Protein AF-A0A804RF65-F1 (afdb_monomer_lite)

Organism: Zea mays (NCBI:txid4577)

InterPro domains:
  IPR010684 RNA polymerase II transcription factor SIII, subunit A [PF06881] (27-131)

Sequence (139 aa):
MEFGRKPLSLVELCVRKAIDNLRYMGSVDGVEMDLLKRILPHCTMEQLTRVENSTEMDLSLVTDPLWRRFYQREFGQEHTSKVIARLKELGQKTPYTWRELFAAKKEKQKEVEDKMLDKFTKKFQAERAGNSNITVELN

pLDDT: mean 87.89, std 13.7, range [38.44, 97.44]

Radius of gyration: 24.65 Å; chains: 1; bounding box: 49×51×73 Å

Foldseek 3Di:
DPPDDDDDDPLRVVLVVLQVPLVVDAEPPPPDLVSCLSRVLSDDPVSNVRHVVRYDDDNLVRCLVSLLVVCCVVPNDVVSVVVVVVQVVVPDPDVDGSNNVSVVVVVVVVVVVVVVVVVVVVVVVVVVVVVVVVVVVPD

Secondary structure (DSSP, 8-state):
----PPPPPHHHHHHHHHHHTGGG----TT--HHHHHHHGGG--HHHHHHHHHT--S--HHHHHHHHHHHHHHHH-HHHHHHHHHHHHHT-S-----HHHHHHHHHHHHHHHHHHHHHHHHHHHHHHHHHHHHHTTTT-

Structure (mmCIF, N/CA/C/O backbone):
data_AF-A0A804RF65-F1
#
_entry.id   AF-A0A804RF65-F1
#
loop_
_atom_site.group_PDB
_atom_site.id
_atom_site.type_symbol
_atom_site.label_atom_id
_atom_site.label_alt_id
_atom_site.label_comp_id
_atom_site.label_asym_id
_atom_site.label_entity_id
_atom_site.label_seq_id
_atom_site.pdbx_PDB_ins_code
_atom_site.Cartn_x
_atom_site.Cartn_y
_atom_site.Cartn_z
_atom_site.occupancy
_atom_site.B_iso_or_equiv
_atom_site.auth_seq_id
_atom_site.auth_comp_id
_atom_site.auth_asym_id
_atom_site.auth_atom_id
_atom_site.pdbx_PDB_model_num
ATOM 1 N N . MET A 1 1 ? 26.328 -35.258 0.090 1.00 38.44 1 MET A N 1
ATOM 2 C CA . MET A 1 1 ? 26.029 -34.918 -1.317 1.00 38.44 1 MET A CA 1
ATOM 3 C C . MET A 1 1 ? 25.380 -33.546 -1.313 1.00 38.44 1 MET A C 1
ATOM 5 O O . MET A 1 1 ? 24.211 -33.432 -0.972 1.00 38.44 1 MET A O 1
ATOM 9 N N . GLU A 1 2 ? 26.164 -32.502 -1.566 1.00 52.25 2 GLU A N 1
ATOM 10 C CA . GLU A 1 2 ? 25.654 -31.137 -1.734 1.00 52.25 2 GLU A CA 1
ATOM 11 C C . GLU A 1 2 ? 24.945 -31.091 -3.094 1.00 52.25 2 GLU A C 1
ATOM 13 O O . GLU A 1 2 ? 25.592 -31.180 -4.137 1.00 52.25 2 GLU A O 1
ATOM 18 N N . PHE A 1 3 ? 23.611 -31.043 -3.108 1.00 52.72 3 PHE A N 1
ATOM 19 C CA . PHE A 1 3 ? 22.861 -30.837 -4.346 1.00 52.72 3 PHE A CA 1
ATOM 20 C C . PHE A 1 3 ? 23.282 -29.491 -4.943 1.00 52.72 3 PHE A C 1
ATOM 22 O O . PHE A 1 3 ? 23.039 -28.441 -4.345 1.00 52.72 3 PHE A O 1
ATOM 29 N N . GLY A 1 4 ? 23.938 -29.534 -6.105 1.00 57.31 4 GLY A N 1
ATOM 30 C CA . GLY A 1 4 ? 24.479 -28.369 -6.796 1.00 57.31 4 GLY A CA 1
ATOM 31 C C . GLY A 1 4 ? 23.413 -27.302 -7.016 1.00 57.31 4 GLY A C 1
ATOM 32 O O . GLY A 1 4 ? 22.582 -27.405 -7.919 1.00 57.31 4 GLY A O 1
ATOM 33 N N . ARG A 1 5 ? 23.432 -26.253 -6.189 1.00 70.12 5 ARG A N 1
ATOM 34 C CA . ARG A 1 5 ? 22.624 -25.059 -6.431 1.00 70.12 5 ARG A CA 1
ATOM 35 C C . ARG A 1 5 ? 23.149 -24.405 -7.701 1.00 70.12 5 ARG A C 1
ATOM 37 O O . ARG A 1 5 ? 24.304 -23.988 -7.752 1.00 70.12 5 ARG A O 1
ATOM 44 N N . LYS A 1 6 ? 22.295 -24.313 -8.724 1.00 81.25 6 LYS A N 1
ATOM 45 C CA . LYS A 1 6 ? 22.591 -23.542 -9.935 1.00 81.25 6 LYS A CA 1
ATOM 46 C C . LYS A 1 6 ? 23.007 -22.121 -9.518 1.00 81.25 6 LYS A C 1
ATOM 48 O O . LYS A 1 6 ? 22.285 -21.517 -8.717 1.00 81.25 6 LYS A O 1
ATOM 53 N N . PRO A 1 7 ? 24.131 -21.587 -10.033 1.00 87.56 7 PRO A N 1
ATOM 54 C CA . PRO A 1 7 ? 24.524 -20.214 -9.760 1.00 87.56 7 PRO A CA 1
ATOM 55 C C . PRO A 1 7 ? 23.386 -19.259 -10.118 1.00 87.56 7 PRO A C 1
ATOM 57 O O . PRO A 1 7 ? 22.741 -19.403 -11.161 1.00 87.56 7 PRO A O 1
ATOM 60 N N . LEU A 1 8 ? 23.113 -18.309 -9.229 1.00 91.50 8 LEU A N 1
ATOM 61 C CA . LEU A 1 8 ? 22.079 -17.306 -9.453 1.00 91.50 8 LEU A CA 1
ATOM 62 C C . LEU A 1 8 ? 22.553 -16.307 -10.505 1.00 91.50 8 LEU A C 1
ATOM 64 O O . LEU A 1 8 ? 23.736 -15.973 -10.566 1.00 91.50 8 LEU A O 1
ATOM 68 N N . SER A 1 9 ? 21.623 -15.802 -11.314 1.00 94.69 9 SER A N 1
ATOM 69 C CA . SER A 1 9 ? 21.922 -14.670 -12.186 1.00 94.69 9 SER A CA 1
ATOM 70 C C . SER A 1 9 ? 22.143 -13.404 -11.358 1.00 94.69 9 SER A C 1
ATOM 72 O O . SER A 1 9 ? 21.645 -13.284 -10.235 1.00 94.69 9 SER A O 1
ATOM 74 N N . LEU A 1 10 ? 22.837 -12.422 -11.938 1.00 95.06 10 LEU A N 1
ATOM 75 C CA . LEU A 1 10 ? 23.015 -11.114 -11.307 1.00 95.06 10 LEU A CA 1
ATOM 76 C C . LEU A 1 10 ? 21.666 -10.473 -10.946 1.00 95.06 10 LEU A C 1
ATOM 78 O O . LEU A 1 10 ? 21.504 -9.975 -9.838 1.00 95.06 10 LEU A O 1
ATOM 82 N N . VAL A 1 11 ? 20.671 -10.569 -11.835 1.00 95.75 11 VAL A N 1
ATOM 83 C CA . VAL A 1 11 ? 19.312 -10.057 -11.586 1.00 95.75 11 VAL A CA 1
ATOM 84 C C . VAL A 1 11 ? 18.698 -10.698 -10.341 1.00 95.75 11 VAL A C 1
ATOM 86 O O . VAL A 1 11 ? 18.129 -10.003 -9.508 1.00 95.75 11 VAL A O 1
ATOM 89 N N . GLU A 1 12 ? 18.820 -12.016 -10.186 1.00 95.56 12 GLU A N 1
ATOM 90 C CA . GLU A 1 12 ? 18.273 -12.731 -9.029 1.00 95.56 12 GLU A CA 1
ATOM 91 C C . GLU A 1 12 ? 18.989 -12.353 -7.724 1.00 95.56 12 GLU A C 1
ATOM 93 O O . GLU A 1 12 ? 18.342 -12.188 -6.690 1.00 95.56 12 GLU A O 1
ATOM 98 N N . LEU A 1 13 ? 20.308 -12.145 -7.771 1.00 95.44 13 LEU A N 1
ATOM 99 C CA . LEU A 1 13 ? 21.068 -11.631 -6.629 1.00 95.44 13 LEU A CA 1
ATOM 100 C C . LEU A 1 13 ? 20.611 -10.219 -6.239 1.00 95.44 13 LEU A C 1
ATOM 102 O O . LEU A 1 13 ? 20.391 -9.958 -5.055 1.00 95.44 13 LEU A O 1
ATOM 106 N N . CYS A 1 14 ? 20.406 -9.335 -7.219 1.00 95.00 14 CYS A N 1
ATOM 107 C CA . CYS A 1 14 ? 19.911 -7.979 -6.988 1.00 95.00 14 CYS A CA 1
ATOM 108 C C . CYS A 1 14 ? 18.493 -7.974 -6.405 1.00 95.00 14 CYS A C 1
ATOM 110 O O . CYS A 1 14 ? 18.244 -7.248 -5.448 1.00 95.00 14 CYS A O 1
ATOM 112 N N . VAL A 1 15 ? 17.584 -8.815 -6.914 1.00 96.81 15 VAL A N 1
ATOM 113 C CA . VAL A 1 15 ? 16.218 -8.943 -6.375 1.00 96.81 15 VAL A CA 1
ATOM 114 C C . VAL A 1 15 ? 16.246 -9.374 -4.914 1.00 96.81 15 VAL A C 1
ATOM 116 O O . VAL A 1 15 ? 15.619 -8.726 -4.080 1.00 96.81 15 VAL A O 1
ATOM 119 N N . ARG A 1 16 ? 17.009 -10.420 -4.576 1.00 96.56 16 ARG A N 1
ATOM 120 C CA . ARG A 1 16 ? 17.130 -10.883 -3.183 1.00 96.56 16 ARG A CA 1
ATOM 121 C C . ARG A 1 16 ? 17.681 -9.794 -2.282 1.00 96.56 16 ARG A C 1
ATOM 123 O O . ARG A 1 16 ? 17.105 -9.508 -1.238 1.00 96.56 16 ARG A O 1
ATOM 130 N N . LYS A 1 17 ? 18.754 -9.136 -2.722 1.00 96.69 17 LYS A N 1
ATOM 131 C CA . LYS A 1 17 ? 19.366 -8.067 -1.941 1.00 96.69 17 LYS A CA 1
ATOM 132 C C . LYS A 1 17 ? 18.418 -6.881 -1.761 1.00 96.69 17 LYS A C 1
ATOM 134 O O . LYS A 1 17 ? 18.397 -6.302 -0.678 1.00 96.69 17 LYS A O 1
ATOM 139 N N . ALA A 1 18 ? 17.623 -6.541 -2.773 1.00 96.88 18 ALA A N 1
ATOM 140 C CA . ALA A 1 18 ? 16.602 -5.504 -2.677 1.00 96.88 18 ALA A CA 1
ATOM 141 C C . ALA A 1 18 ? 15.511 -5.879 -1.662 1.00 96.88 18 ALA A C 1
ATOM 143 O O . ALA A 1 18 ? 15.175 -5.055 -0.813 1.00 96.88 18 ALA A O 1
ATOM 144 N N . ILE A 1 19 ? 15.027 -7.126 -1.690 1.00 97.31 19 ILE A N 1
ATOM 145 C CA . ILE A 1 19 ? 14.041 -7.645 -0.727 1.00 97.31 19 ILE A CA 1
ATOM 146 C C . ILE A 1 19 ? 14.583 -7.574 0.711 1.00 97.31 19 ILE A C 1
ATOM 148 O O . ILE A 1 19 ? 13.906 -7.072 1.607 1.00 97.31 19 ILE A O 1
ATOM 152 N N . ASP A 1 20 ? 15.835 -7.977 0.933 1.00 97.06 20 ASP A N 1
ATOM 153 C CA . ASP A 1 20 ? 16.469 -7.922 2.259 1.00 97.06 20 ASP A CA 1
ATOM 154 C C . ASP A 1 20 ? 16.624 -6.485 2.797 1.00 97.06 20 ASP A C 1
ATOM 156 O O . ASP A 1 20 ? 16.805 -6.273 3.997 1.00 97.06 20 ASP A O 1
ATOM 160 N N . ASN A 1 21 ? 16.573 -5.481 1.915 1.00 96.50 21 ASN A N 1
ATOM 161 C CA . ASN A 1 21 ? 16.831 -4.075 2.231 1.00 96.50 21 ASN A CA 1
ATOM 162 C C . ASN A 1 21 ? 15.616 -3.165 1.991 1.00 96.50 21 ASN A C 1
ATOM 164 O O . ASN A 1 21 ? 15.766 -1.943 1.972 1.00 96.50 21 ASN A O 1
ATOM 168 N N . LEU A 1 22 ? 14.401 -3.726 1.906 1.00 95.56 22 LEU A N 1
ATOM 169 C CA . LEU A 1 22 ? 13.158 -2.969 1.683 1.00 95.56 22 LEU A CA 1
ATOM 170 C C . LEU A 1 22 ? 12.955 -1.818 2.669 1.00 95.56 22 LEU A C 1
ATOM 172 O O . LEU A 1 22 ? 12.386 -0.791 2.315 1.00 95.56 22 LEU A O 1
ATOM 176 N N . ARG A 1 23 ? 13.456 -1.926 3.905 1.00 94.75 23 ARG A N 1
ATOM 177 C CA . ARG A 1 23 ? 13.371 -0.848 4.907 1.00 94.75 23 ARG A CA 1
ATOM 178 C C . ARG A 1 23 ? 14.080 0.449 4.497 1.00 94.75 23 ARG A C 1
ATOM 180 O O . ARG A 1 23 ? 13.695 1.493 5.009 1.00 94.75 23 ARG A O 1
ATOM 187 N N . TYR A 1 24 ? 15.043 0.385 3.579 1.00 94.00 24 TYR A N 1
ATOM 188 C CA . TYR A 1 24 ? 15.789 1.535 3.058 1.00 94.00 24 TYR A CA 1
ATOM 189 C C . TYR A 1 24 ? 15.319 1.977 1.666 1.00 94.00 24 TYR A C 1
ATOM 191 O O . TYR A 1 24 ? 15.862 2.923 1.107 1.00 94.00 24 TYR A O 1
ATOM 199 N N . MET A 1 25 ? 14.324 1.294 1.094 1.00 94.19 25 MET A N 1
ATOM 200 C CA . MET A 1 25 ? 13.815 1.591 -0.242 1.00 94.19 25 MET A CA 1
ATOM 201 C C . MET A 1 25 ? 12.941 2.851 -0.229 1.00 94.19 25 MET A C 1
ATOM 203 O O . MET A 1 25 ? 11.975 2.922 0.543 1.00 94.19 25 MET A O 1
ATOM 207 N N . GLY A 1 26 ? 13.308 3.827 -1.062 1.00 94.25 26 GLY A N 1
ATOM 208 C CA . GLY A 1 26 ? 12.562 5.060 -1.330 1.00 94.25 26 GLY A CA 1
ATOM 209 C C . GLY A 1 26 ? 11.926 5.024 -2.721 1.00 94.25 26 GLY A C 1
ATOM 210 O O . GLY A 1 26 ? 11.221 4.064 -3.031 1.00 94.25 26 GLY A O 1
ATOM 211 N N . SER A 1 27 ? 12.203 6.043 -3.543 1.00 96.06 27 SER A N 1
ATOM 212 C CA . SER A 1 27 ? 11.760 6.105 -4.944 1.00 96.06 27 SER A CA 1
ATOM 213 C C . SER A 1 27 ? 12.221 4.876 -5.734 1.00 96.06 27 SER A C 1
ATOM 215 O O . SER A 1 27 ? 13.347 4.398 -5.556 1.00 96.06 27 SER A O 1
ATOM 217 N N . VAL A 1 28 ? 11.355 4.392 -6.626 1.00 96.62 28 VAL A N 1
ATOM 218 C CA . VAL A 1 28 ? 11.679 3.366 -7.628 1.00 96.62 28 VAL A CA 1
ATOM 219 C C . VAL A 1 28 ? 11.523 3.877 -9.064 1.00 96.62 28 VAL A C 1
ATOM 221 O O . VAL A 1 28 ? 11.331 3.087 -9.990 1.00 96.62 28 VAL A O 1
ATOM 224 N N . ASP A 1 29 ? 11.618 5.193 -9.258 1.00 96.81 29 ASP A N 1
ATOM 225 C CA . ASP A 1 29 ? 11.536 5.809 -10.580 1.00 96.81 29 ASP A CA 1
ATOM 226 C C . ASP A 1 29 ? 12.616 5.256 -11.524 1.00 96.81 29 ASP A C 1
ATOM 228 O O . ASP A 1 29 ? 13.782 5.082 -11.160 1.00 96.81 29 ASP A O 1
ATOM 232 N N . GLY A 1 30 ? 12.212 4.944 -12.758 1.00 94.88 30 GLY A N 1
ATOM 233 C CA . GLY A 1 30 ? 13.091 4.367 -13.780 1.00 94.88 30 GLY A CA 1
ATOM 234 C C . GLY A 1 30 ? 13.366 2.865 -13.632 1.00 94.88 30 GLY A C 1
ATOM 235 O O . GLY A 1 30 ? 14.089 2.304 -14.455 1.00 94.88 30 GLY A O 1
ATOM 236 N N . VAL A 1 31 ? 12.792 2.188 -12.630 1.00 96.06 31 VAL A N 1
ATOM 237 C CA . VAL A 1 31 ? 12.905 0.730 -12.482 1.00 96.06 31 VAL A CA 1
ATOM 238 C C . VAL A 1 31 ? 11.847 0.020 -13.327 1.00 96.06 31 VAL A C 1
ATOM 240 O O . VAL A 1 31 ? 10.668 0.369 -13.314 1.00 96.06 31 VAL A O 1
ATOM 243 N N . GLU A 1 32 ? 12.253 -1.029 -14.046 1.00 94.94 32 GLU A N 1
ATOM 244 C CA . GLU A 1 32 ? 11.335 -1.817 -14.869 1.00 94.94 32 GLU A CA 1
ATOM 245 C C . GLU A 1 32 ? 10.212 -2.467 -14.048 1.00 94.94 32 GLU A C 1
ATOM 247 O O . GLU A 1 32 ? 10.440 -3.107 -13.014 1.00 94.94 32 GLU A O 1
ATOM 252 N N . MET A 1 33 ? 8.986 -2.387 -14.573 1.00 94.94 33 MET A N 1
ATOM 253 C CA . MET A 1 33 ? 7.783 -2.871 -13.891 1.00 94.94 33 MET A CA 1
ATOM 254 C C . MET A 1 33 ? 7.853 -4.365 -13.538 1.00 94.94 33 MET A C 1
ATOM 256 O O . MET A 1 33 ? 7.378 -4.780 -12.482 1.00 94.94 33 MET A O 1
ATOM 260 N N . ASP A 1 34 ? 8.476 -5.190 -14.382 1.00 94.62 34 ASP A N 1
ATOM 261 C CA . ASP A 1 34 ? 8.624 -6.627 -14.121 1.00 94.62 34 ASP A CA 1
ATOM 262 C C . ASP A 1 34 ? 9.611 -6.935 -12.990 1.00 94.62 34 ASP A C 1
ATOM 264 O O . ASP A 1 34 ? 9.446 -7.929 -12.276 1.00 94.62 34 ASP A O 1
ATOM 268 N N . LEU A 1 35 ? 10.593 -6.060 -12.756 1.00 95.94 35 LEU A N 1
ATOM 269 C CA . LEU A 1 35 ? 11.464 -6.158 -11.591 1.00 95.94 35 LEU A CA 1
ATOM 270 C C . LEU A 1 35 ? 10.702 -5.763 -10.319 1.00 95.94 35 LEU A C 1
ATOM 272 O O . LEU A 1 35 ? 10.769 -6.471 -9.312 1.00 95.94 35 LEU A O 1
ATOM 276 N N . LEU A 1 36 ? 9.901 -4.695 -10.385 1.00 96.94 36 LEU A N 1
ATOM 277 C CA . LEU A 1 36 ? 9.056 -4.251 -9.272 1.00 96.94 36 LEU A CA 1
ATOM 278 C C . LEU A 1 36 ? 8.019 -5.305 -8.870 1.00 96.94 36 LEU A C 1
ATOM 280 O O . LEU A 1 36 ? 7.845 -5.558 -7.678 1.00 96.94 36 LEU A O 1
ATOM 284 N N . LYS A 1 37 ? 7.416 -6.011 -9.836 1.00 96.38 37 LYS A N 1
ATOM 285 C CA . LYS A 1 37 ? 6.515 -7.154 -9.578 1.00 96.38 37 LYS A CA 1
ATOM 286 C C . LYS A 1 37 ? 7.165 -8.281 -8.777 1.00 96.38 37 LYS A C 1
ATOM 288 O O . LYS A 1 37 ? 6.445 -9.065 -8.167 1.00 96.38 37 LYS A O 1
ATOM 293 N N . ARG A 1 38 ? 8.496 -8.393 -8.777 1.00 97.12 38 ARG A N 1
ATOM 294 C CA . ARG A 1 38 ? 9.236 -9.408 -8.007 1.00 97.12 38 ARG A CA 1
ATOM 295 C C . ARG A 1 38 ? 9.641 -8.921 -6.620 1.00 97.12 38 ARG A C 1
ATOM 297 O O . ARG A 1 38 ? 9.856 -9.745 -5.743 1.00 97.12 38 ARG A O 1
ATOM 304 N N . ILE A 1 39 ? 9.755 -7.610 -6.427 1.00 97.44 39 ILE A N 1
ATOM 305 C CA . ILE A 1 39 ? 10.288 -7.005 -5.201 1.00 97.44 39 ILE A CA 1
ATOM 306 C C . ILE A 1 39 ? 9.154 -6.496 -4.304 1.00 97.44 39 ILE A C 1
ATOM 308 O O . ILE A 1 39 ? 9.050 -6.906 -3.148 1.00 97.44 39 ILE A O 1
ATOM 312 N N . LEU A 1 40 ? 8.266 -5.652 -4.839 1.00 97.12 40 LEU A N 1
ATOM 313 C CA . LEU A 1 40 ? 7.219 -4.966 -4.072 1.00 97.12 40 LEU A CA 1
ATOM 314 C C . LEU A 1 40 ? 6.225 -5.892 -3.347 1.00 97.12 40 LEU A C 1
ATOM 316 O O . LEU A 1 40 ? 5.759 -5.505 -2.275 1.00 97.12 40 LEU A O 1
ATOM 320 N N . PRO A 1 41 ? 5.917 -7.123 -3.814 1.00 97.00 41 PRO A N 1
ATOM 321 C CA . PRO A 1 41 ? 5.062 -8.035 -3.051 1.00 97.00 41 PRO A CA 1
ATOM 322 C C . PRO A 1 41 ? 5.609 -8.444 -1.679 1.00 97.00 41 PRO A C 1
ATOM 324 O O . 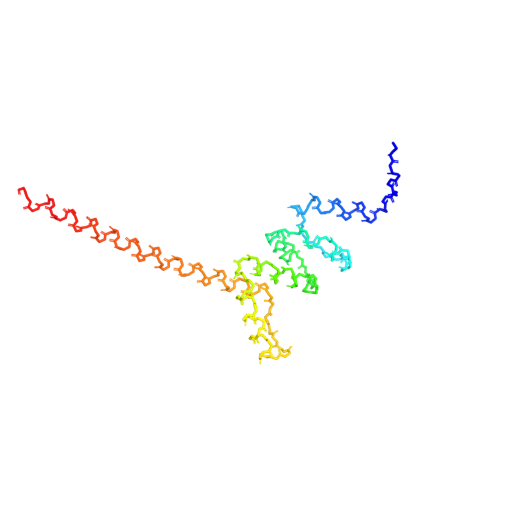PRO A 1 41 ? 4.855 -8.987 -0.872 1.00 97.00 41 PRO A O 1
ATOM 327 N N . HIS A 1 42 ? 6.897 -8.209 -1.420 1.00 96.88 42 HIS A N 1
ATOM 328 C CA . HIS A 1 42 ? 7.544 -8.487 -0.140 1.00 96.88 42 HIS A CA 1
ATOM 329 C C . HIS A 1 42 ? 7.506 -7.294 0.828 1.00 96.88 42 HIS A C 1
ATOM 331 O O . HIS A 1 42 ? 7.904 -7.443 1.984 1.00 96.88 42 HIS A O 1
ATOM 337 N N . CYS A 1 43 ? 7.014 -6.129 0.391 1.00 96.62 43 CYS A N 1
ATOM 338 C CA . CYS A 1 43 ? 6.854 -4.961 1.248 1.00 96.62 43 CYS A CA 1
ATOM 339 C C . CYS A 1 43 ? 5.841 -5.218 2.369 1.00 96.62 43 CYS A C 1
ATOM 341 O O . CYS A 1 43 ? 4.781 -5.817 2.166 1.00 96.62 43 CYS A O 1
ATOM 343 N N . THR A 1 44 ? 6.117 -4.668 3.550 1.00 95.75 44 THR A N 1
ATOM 344 C CA . THR A 1 44 ? 5.054 -4.356 4.510 1.00 95.75 44 THR A CA 1
ATOM 345 C C . THR A 1 44 ? 4.195 -3.210 3.974 1.00 95.75 44 THR A C 1
ATOM 347 O O . THR A 1 44 ? 4.590 -2.483 3.062 1.00 95.75 44 THR A O 1
ATOM 350 N N . MET A 1 45 ? 3.017 -3.011 4.558 1.00 95.19 45 MET A N 1
ATOM 351 C CA . MET A 1 45 ? 2.135 -1.908 4.171 1.00 95.19 45 MET A CA 1
ATOM 352 C C . MET A 1 45 ? 2.810 -0.536 4.328 1.00 95.19 45 MET A C 1
ATOM 354 O O . MET A 1 45 ? 2.693 0.315 3.449 1.00 95.19 45 MET A O 1
ATOM 358 N N . GLU A 1 46 ? 3.561 -0.329 5.410 1.00 94.56 46 GLU A N 1
ATOM 359 C CA . GLU A 1 46 ? 4.308 0.914 5.649 1.00 94.56 46 GLU A CA 1
ATOM 360 C C . GLU A 1 46 ? 5.401 1.134 4.599 1.00 94.56 46 GLU A C 1
ATOM 362 O O . GLU A 1 46 ? 5.547 2.237 4.075 1.00 94.56 46 GLU A O 1
ATOM 367 N N . GLN A 1 47 ? 6.134 0.075 4.243 1.00 96.62 47 GLN A N 1
ATOM 368 C CA . GLN A 1 47 ? 7.157 0.134 3.199 1.00 96.62 47 GLN A CA 1
ATOM 369 C C . GLN A 1 47 ? 6.539 0.459 1.837 1.00 96.62 47 GLN A C 1
ATOM 371 O O . GLN A 1 47 ? 7.059 1.323 1.136 1.00 96.62 47 GLN A O 1
ATOM 376 N N . LEU A 1 48 ? 5.415 -0.178 1.486 1.00 96.69 48 LEU A N 1
ATOM 377 C CA . LEU A 1 48 ? 4.725 0.079 0.221 1.00 96.69 48 LEU A CA 1
ATOM 378 C C . LEU A 1 48 ? 4.207 1.521 0.148 1.00 96.69 48 LEU A C 1
ATOM 380 O O . LEU A 1 48 ? 4.410 2.193 -0.858 1.00 96.69 48 LEU A O 1
ATOM 384 N N . THR A 1 49 ? 3.619 2.017 1.241 1.00 95.38 49 THR A N 1
ATOM 385 C CA . THR A 1 49 ? 3.145 3.407 1.348 1.00 95.38 49 THR A CA 1
ATOM 386 C C . THR A 1 49 ? 4.286 4.395 1.144 1.00 95.38 49 THR A C 1
ATOM 388 O O . THR A 1 49 ? 4.134 5.382 0.429 1.00 95.38 49 THR A O 1
ATOM 391 N N . ARG A 1 50 ? 5.444 4.136 1.764 1.00 96.62 50 ARG A N 1
ATOM 392 C CA . ARG A 1 50 ? 6.622 4.992 1.619 1.00 96.62 50 ARG A CA 1
ATOM 393 C C . ARG A 1 50 ? 7.114 5.019 0.175 1.00 96.62 50 ARG A C 1
ATOM 395 O O . ARG A 1 50 ? 7.323 6.110 -0.338 1.00 96.62 50 ARG A O 1
ATOM 402 N N . VAL A 1 51 ? 7.260 3.853 -0.460 1.00 97.00 51 VAL A N 1
ATOM 403 C CA . VAL A 1 51 ? 7.698 3.748 -1.862 1.00 97.00 51 VAL A CA 1
ATOM 404 C C . VAL A 1 51 ? 6.764 4.540 -2.771 1.00 97.00 51 VAL A C 1
ATOM 406 O O . VAL A 1 51 ? 7.242 5.406 -3.498 1.00 97.00 51 VAL A O 1
ATOM 409 N N . GLU A 1 52 ? 5.449 4.322 -2.677 1.00 95.75 52 GLU A N 1
ATOM 410 C CA . GLU A 1 52 ? 4.467 5.045 -3.497 1.00 95.75 52 GLU A CA 1
ATOM 411 C C . GLU A 1 52 ? 4.452 6.554 -3.234 1.00 95.75 52 GLU A C 1
ATOM 413 O O . GLU A 1 52 ? 4.246 7.324 -4.159 1.00 95.75 52 GLU A O 1
ATOM 418 N N . ASN A 1 53 ? 4.675 7.003 -1.995 1.00 95.94 53 ASN A N 1
ATOM 419 C CA . ASN A 1 53 ? 4.736 8.438 -1.687 1.00 95.94 53 ASN A CA 1
ATOM 420 C C . ASN A 1 53 ? 5.998 9.120 -2.221 1.00 95.94 53 ASN A C 1
ATOM 422 O O . ASN A 1 53 ? 6.014 10.338 -2.365 1.00 95.94 53 ASN A O 1
ATOM 426 N N . SER A 1 54 ? 7.067 8.354 -2.433 1.00 96.50 54 SER A N 1
ATOM 427 C CA . SER A 1 54 ? 8.355 8.865 -2.903 1.00 96.50 54 SER A CA 1
ATOM 428 C C . SER A 1 54 ? 8.619 8.615 -4.387 1.00 96.50 54 SER A C 1
ATOM 430 O O . SER A 1 54 ? 9.705 8.944 -4.841 1.00 96.50 54 SER A O 1
ATOM 432 N N . THR A 1 55 ? 7.683 8.001 -5.114 1.00 96.75 55 THR A N 1
ATOM 433 C CA . THR A 1 55 ? 7.843 7.615 -6.525 1.00 96.75 55 THR A CA 1
ATOM 434 C C . THR A 1 55 ? 6.852 8.396 -7.381 1.00 96.75 55 THR A C 1
ATOM 436 O O . THR A 1 55 ? 5.675 8.460 -7.032 1.00 96.75 55 THR A O 1
ATOM 439 N N . GLU A 1 56 ? 7.307 8.972 -8.492 1.00 96.31 56 GLU A N 1
ATOM 440 C CA . GLU A 1 56 ? 6.447 9.745 -9.399 1.00 96.31 56 GLU A CA 1
ATOM 441 C C . GLU A 1 56 ? 5.753 8.865 -10.448 1.00 96.31 56 GLU A C 1
ATOM 443 O O . GLU A 1 56 ? 4.625 9.153 -10.854 1.00 96.31 56 GLU A O 1
ATOM 448 N N . MET A 1 57 ? 6.402 7.782 -10.891 1.00 95.00 57 MET A N 1
ATOM 449 C CA . MET A 1 57 ? 5.818 6.860 -11.867 1.00 95.00 57 MET A CA 1
ATOM 450 C C . MET A 1 57 ? 4.571 6.133 -11.335 1.00 95.00 57 MET A C 1
ATOM 452 O O . MET A 1 57 ? 4.487 5.769 -10.162 1.00 95.00 57 MET A O 1
ATOM 456 N N . ASP A 1 58 ? 3.613 5.851 -12.226 1.00 93.62 58 ASP A N 1
ATOM 457 C CA . ASP A 1 58 ? 2.404 5.104 -11.866 1.00 93.62 58 ASP A CA 1
ATOM 458 C C . ASP A 1 58 ? 2.729 3.637 -11.540 1.00 93.62 58 ASP A C 1
ATOM 460 O O . ASP A 1 58 ? 3.105 2.845 -12.410 1.00 93.62 58 ASP A O 1
ATOM 464 N N . LEU A 1 59 ? 2.553 3.272 -10.269 1.00 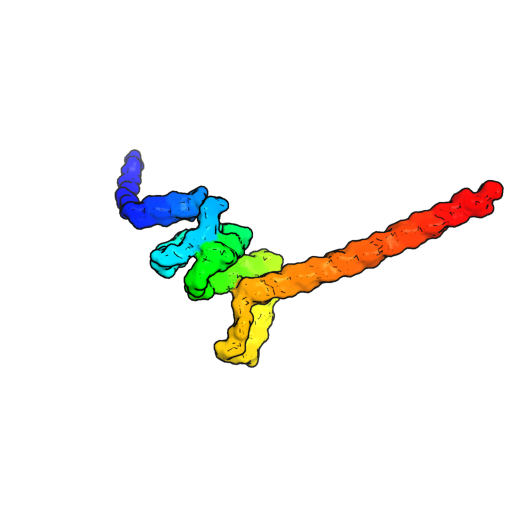95.25 59 LEU A N 1
ATOM 465 C CA . LEU A 1 59 ? 2.780 1.922 -9.755 1.00 95.25 59 LEU A CA 1
ATOM 466 C C . LEU A 1 59 ? 1.497 1.090 -9.634 1.00 95.25 59 LEU A C 1
ATOM 468 O O . LEU A 1 59 ? 1.575 -0.081 -9.248 1.00 95.25 59 LEU A O 1
ATOM 472 N N . SER A 1 60 ? 0.331 1.642 -9.990 1.00 91.44 60 SER A N 1
ATOM 473 C CA . SER A 1 60 ? -0.985 1.042 -9.720 1.00 91.44 60 SER A CA 1
ATOM 474 C C . SER A 1 60 ? -1.107 -0.389 -10.249 1.00 91.44 60 SER A C 1
ATOM 476 O O . SER A 1 60 ? -1.665 -1.257 -9.581 1.00 91.44 60 SER A O 1
ATOM 478 N N . LEU A 1 61 ? -0.505 -0.683 -11.409 1.00 91.06 61 LEU A N 1
ATOM 479 C CA . LEU A 1 61 ? -0.494 -2.029 -12.001 1.00 91.06 61 LEU A CA 1
ATOM 480 C C . LEU A 1 61 ? 0.147 -3.096 -11.101 1.00 91.06 61 LEU A C 1
ATOM 482 O O . LEU A 1 61 ? -0.171 -4.281 -11.224 1.00 91.06 61 LEU A O 1
ATOM 486 N N . VAL A 1 62 ? 1.062 -2.698 -10.218 1.00 94.44 62 VAL A N 1
ATOM 487 C CA . VAL A 1 62 ? 1.780 -3.596 -9.308 1.00 94.44 62 VAL A CA 1
ATOM 488 C C . VAL A 1 62 ? 1.258 -3.475 -7.888 1.00 94.44 62 VAL A C 1
ATOM 490 O O . VAL A 1 62 ? 1.146 -4.491 -7.204 1.00 94.44 62 VAL A O 1
ATOM 493 N N . THR A 1 63 ? 0.927 -2.269 -7.435 1.00 95.06 63 THR A N 1
ATOM 494 C CA . THR A 1 63 ? 0.655 -2.001 -6.022 1.00 95.06 63 THR A CA 1
ATOM 495 C C . THR A 1 63 ? -0.814 -2.109 -5.647 1.00 95.06 63 THR A C 1
ATOM 497 O O . THR A 1 63 ? -1.113 -2.557 -4.540 1.00 95.06 63 THR A O 1
ATOM 500 N N . ASP A 1 64 ? -1.747 -1.811 -6.552 1.00 94.12 64 ASP A N 1
ATOM 501 C CA . ASP A 1 64 ? -3.185 -1.905 -6.276 1.00 94.12 64 ASP A CA 1
ATOM 502 C C . ASP A 1 64 ? -3.617 -3.335 -5.855 1.00 94.12 64 ASP A C 1
ATOM 504 O O . ASP A 1 64 ? -4.282 -3.496 -4.821 1.00 94.12 64 ASP A O 1
ATOM 508 N N . PRO A 1 65 ? -3.133 -4.423 -6.501 1.00 94.25 65 PRO A N 1
ATOM 509 C CA . PRO A 1 65 ? -3.365 -5.784 -6.01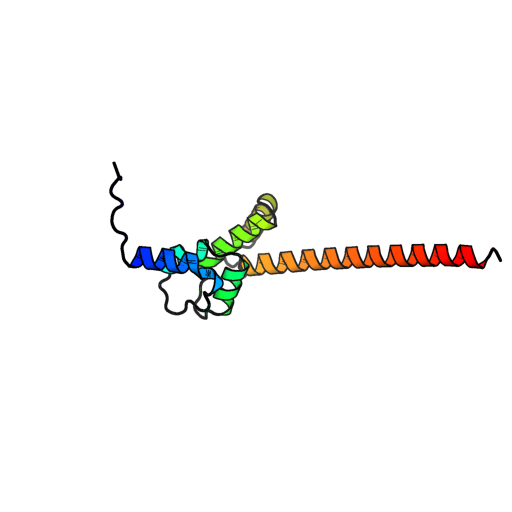5 1.00 94.25 65 PRO A CA 1
ATOM 510 C C . PRO A 1 65 ? -2.765 -6.067 -4.628 1.00 94.25 65 PRO A C 1
ATOM 512 O O . PRO A 1 65 ? -3.283 -6.919 -3.899 1.00 94.25 65 PRO A O 1
ATOM 515 N N . LEU A 1 66 ? -1.672 -5.393 -4.250 1.00 96.75 66 LEU A N 1
ATOM 516 C CA . LEU A 1 66 ? -1.045 -5.535 -2.930 1.00 96.75 66 LEU A CA 1
ATOM 517 C C . LEU A 1 66 ? -1.876 -4.828 -1.858 1.00 96.75 66 LEU A C 1
ATOM 519 O O . LEU A 1 66 ? -2.139 -5.414 -0.806 1.00 96.75 66 LEU A O 1
ATOM 523 N N . TRP A 1 67 ? -2.387 -3.634 -2.155 1.00 96.88 67 TRP A N 1
ATOM 524 C CA . TRP A 1 67 ? -3.324 -2.918 -1.293 1.00 96.88 67 TRP A CA 1
ATOM 525 C C . TRP A 1 67 ? -4.595 -3.716 -1.029 1.00 96.88 67 TRP A C 1
ATOM 527 O O . TRP A 1 67 ? -5.026 -3.817 0.121 1.00 96.88 67 TRP A O 1
ATOM 537 N N . ARG A 1 68 ? -5.140 -4.395 -2.044 1.00 95.00 68 ARG A N 1
ATOM 538 C CA . ARG A 1 68 ? -6.252 -5.337 -1.852 1.00 95.00 68 ARG A CA 1
ATOM 539 C C . ARG A 1 68 ? -5.909 -6.452 -0.859 1.00 95.00 68 ARG A C 1
ATOM 541 O O . ARG A 1 68 ? -6.749 -6.825 -0.040 1.00 95.00 68 ARG A O 1
ATOM 548 N N . ARG A 1 69 ? -4.689 -7.001 -0.912 1.00 95.50 69 ARG A N 1
ATOM 549 C CA . ARG A 1 69 ? -4.240 -8.044 0.030 1.00 95.50 69 ARG A CA 1
ATOM 550 C C . ARG A 1 69 ? -4.115 -7.502 1.451 1.00 95.50 69 ARG A C 1
ATOM 552 O O . ARG A 1 69 ? -4.522 -8.196 2.380 1.00 95.50 69 ARG A O 1
ATOM 559 N N . PHE A 1 70 ? -3.601 -6.283 1.629 1.00 95.88 70 PHE A N 1
ATOM 560 C CA . PHE A 1 70 ? -3.569 -5.631 2.942 1.00 95.88 70 PHE A CA 1
ATOM 561 C C . PHE A 1 70 ? -4.975 -5.377 3.475 1.00 95.88 70 PHE A C 1
ATOM 563 O O . PHE A 1 70 ? -5.259 -5.723 4.616 1.00 95.88 70 PHE A O 1
ATOM 570 N N . TYR A 1 71 ? -5.878 -4.885 2.628 1.00 95.19 71 TYR A N 1
ATOM 571 C CA . TYR A 1 71 ? -7.285 -4.697 2.969 1.00 95.19 71 TYR A CA 1
ATOM 572 C C . TYR A 1 71 ? -7.931 -5.993 3.461 1.00 95.19 71 TYR A C 1
ATOM 574 O O . TYR A 1 71 ? -8.555 -6.025 4.519 1.00 95.19 71 TYR A O 1
ATOM 582 N N . GLN A 1 72 ? -7.742 -7.086 2.719 1.00 95.62 72 GLN A N 1
ATOM 583 C CA . GLN A 1 72 ? -8.275 -8.389 3.098 1.00 95.62 72 GLN A CA 1
ATOM 584 C C . GLN A 1 72 ? -7.675 -8.920 4.397 1.00 95.62 72 GLN A C 1
ATOM 586 O O . GLN A 1 72 ? -8.394 -9.533 5.185 1.00 95.62 72 GLN A O 1
ATOM 591 N N . ARG A 1 73 ? -6.377 -8.704 4.620 1.00 95.00 73 ARG A N 1
ATOM 592 C CA . ARG A 1 73 ? -5.700 -9.126 5.848 1.00 95.00 73 ARG A CA 1
ATOM 593 C C . ARG A 1 73 ? -6.213 -8.361 7.069 1.00 95.00 73 ARG A C 1
ATOM 595 O O . ARG A 1 73 ? -6.438 -8.985 8.095 1.00 95.00 73 ARG A O 1
ATOM 602 N N . GLU A 1 74 ? -6.412 -7.052 6.939 1.00 94.19 74 GLU A N 1
ATOM 603 C CA . GLU A 1 74 ? -6.819 -6.179 8.047 1.00 94.19 74 GLU A CA 1
ATOM 604 C C . GLU A 1 74 ? -8.319 -6.297 8.364 1.00 94.19 74 GLU A C 1
ATOM 606 O O . GLU A 1 74 ? -8.719 -6.332 9.523 1.00 94.19 74 GLU A O 1
ATOM 611 N N . PHE A 1 75 ? -9.169 -6.363 7.332 1.00 94.06 75 PHE A N 1
ATOM 612 C CA . PHE A 1 75 ? -10.629 -6.258 7.479 1.00 94.06 75 PHE A CA 1
ATOM 613 C C . PHE A 1 75 ? -11.386 -7.555 7.173 1.00 94.06 75 PHE A C 1
ATOM 615 O O . PHE A 1 75 ? -12.612 -7.604 7.293 1.00 94.06 75 PHE A O 1
ATOM 622 N N . GLY A 1 76 ? -10.678 -8.603 6.756 1.00 95.00 76 GLY A N 1
ATOM 623 C CA . GLY A 1 76 ? -11.245 -9.912 6.461 1.00 95.00 76 GLY A CA 1
ATOM 624 C C . GLY A 1 76 ? -11.800 -10.073 5.041 1.00 95.00 76 GLY A C 1
ATOM 625 O O . GLY A 1 76 ? -12.115 -9.124 4.309 1.00 95.00 76 GLY A O 1
ATOM 626 N N . GLN A 1 77 ? -11.941 -11.336 4.637 1.00 94.00 77 GLN A N 1
ATOM 627 C CA . GLN A 1 77 ? -12.380 -11.723 3.294 1.00 94.00 77 GLN A CA 1
ATOM 628 C C . GLN A 1 77 ? -13.845 -11.375 3.013 1.00 94.00 77 GLN A C 1
ATOM 630 O O . GLN A 1 77 ? -14.165 -10.950 1.901 1.00 94.00 77 GLN A O 1
ATOM 635 N N . GLU A 1 78 ? -14.735 -11.519 3.996 1.00 93.44 78 GLU A N 1
ATOM 636 C CA . GLU A 1 78 ? -16.158 -11.212 3.825 1.00 93.44 78 GLU A CA 1
ATOM 637 C C . GLU A 1 78 ? -16.361 -9.725 3.498 1.00 93.44 78 GLU A C 1
ATOM 639 O O . GLU A 1 78 ? -17.024 -9.377 2.519 1.00 93.44 78 GLU A O 1
ATOM 644 N N . HIS A 1 79 ? -15.715 -8.837 4.263 1.00 91.44 79 HIS A N 1
ATOM 645 C CA . HIS A 1 79 ? -15.784 -7.398 4.027 1.00 91.44 79 HIS A CA 1
ATOM 646 C C . HIS A 1 79 ? -15.189 -7.028 2.664 1.00 91.44 79 HIS A C 1
ATOM 648 O O . HIS A 1 79 ? -15.784 -6.263 1.906 1.00 91.44 79 HIS A O 1
ATOM 654 N N . THR A 1 80 ? -14.043 -7.617 2.318 1.00 92.56 80 THR A N 1
ATOM 655 C CA . THR A 1 80 ? -13.399 -7.417 1.010 1.00 92.56 80 THR A CA 1
ATOM 656 C C . THR A 1 80 ? -14.319 -7.829 -0.139 1.00 92.56 80 THR A C 1
ATOM 658 O O . THR A 1 80 ? -14.435 -7.111 -1.129 1.00 92.56 80 THR A O 1
ATOM 661 N N . SER A 1 81 ? -15.024 -8.952 0.000 1.00 92.38 81 SER A N 1
ATOM 662 C CA . SER A 1 81 ? -15.952 -9.455 -1.019 1.00 92.38 81 SER A CA 1
ATOM 663 C C . SER A 1 81 ? -17.141 -8.514 -1.224 1.00 92.38 81 SER A C 1
ATOM 665 O O . SER A 1 81 ? -17.520 -8.258 -2.364 1.00 92.38 81 SER A O 1
ATOM 667 N N . LYS A 1 82 ? -17.674 -7.924 -0.143 1.00 93.81 82 LYS A N 1
ATOM 668 C CA . LYS A 1 82 ? -18.726 -6.894 -0.220 1.00 93.81 82 LYS A CA 1
ATOM 669 C C . LYS A 1 82 ? -18.246 -5.642 -0.955 1.00 93.81 82 LYS A C 1
ATOM 671 O O . LYS A 1 82 ? -18.984 -5.096 -1.770 1.00 93.81 82 LYS A O 1
ATOM 676 N N . VAL A 1 83 ? -17.014 -5.198 -0.696 1.00 91.44 83 VAL A N 1
ATOM 677 C CA . VAL A 1 83 ? -16.413 -4.064 -1.416 1.00 91.44 83 VAL A CA 1
ATOM 678 C C . VAL A 1 83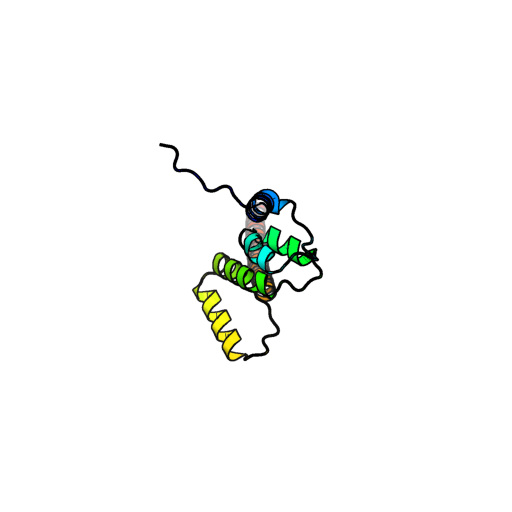 ? -16.265 -4.391 -2.902 1.00 91.44 83 VAL A C 1
ATOM 680 O O . VAL A 1 83 ? -16.697 -3.600 -3.730 1.00 91.44 83 VAL A O 1
ATOM 683 N N . ILE A 1 84 ? -15.755 -5.577 -3.254 1.00 90.38 84 ILE A N 1
ATOM 684 C CA . ILE A 1 84 ? -15.641 -6.017 -4.657 1.00 90.38 84 ILE A CA 1
ATOM 685 C C . ILE A 1 84 ? -17.008 -6.057 -5.346 1.00 90.38 84 ILE A C 1
ATOM 687 O O . ILE A 1 84 ? -17.116 -5.615 -6.486 1.00 90.38 84 ILE A O 1
ATOM 691 N N . ALA A 1 85 ? -18.040 -6.589 -4.686 1.00 90.94 85 ALA A N 1
ATOM 692 C CA . ALA A 1 85 ? -19.392 -6.634 -5.240 1.00 90.94 85 ALA A CA 1
ATOM 693 C C . ALA A 1 85 ? -19.914 -5.222 -5.550 1.00 90.94 85 ALA A C 1
ATOM 695 O O . ALA A 1 85 ? -20.329 -4.963 -6.675 1.00 90.94 85 ALA A O 1
ATOM 696 N N . ARG A 1 86 ? -19.761 -4.283 -4.609 1.00 89.12 86 ARG A N 1
ATOM 697 C CA . ARG A 1 86 ? -20.135 -2.873 -4.811 1.00 89.12 86 ARG A CA 1
ATOM 698 C C . ARG A 1 86 ? -19.334 -2.198 -5.921 1.00 89.12 86 ARG A C 1
ATOM 700 O O . ARG A 1 86 ? -19.899 -1.461 -6.717 1.00 89.12 86 ARG A O 1
ATOM 707 N N . LEU A 1 87 ? -18.027 -2.452 -6.007 1.00 86.69 87 LEU A N 1
ATOM 708 C CA . LEU A 1 87 ? -17.197 -1.911 -7.089 1.00 86.69 87 LEU A CA 1
ATOM 709 C C . LEU A 1 87 ? -17.661 -2.424 -8.459 1.00 86.69 87 LEU A C 1
ATOM 711 O O . LEU A 1 87 ? -17.689 -1.659 -9.414 1.00 86.69 87 LEU A O 1
ATOM 715 N N . LYS A 1 88 ? -18.079 -3.693 -8.551 1.00 85.94 88 LYS A N 1
ATOM 716 C CA . LYS A 1 88 ? -18.650 -4.256 -9.784 1.00 85.94 88 LYS A CA 1
ATOM 717 C C . LYS A 1 88 ? -19.989 -3.615 -10.152 1.00 85.94 88 LYS A C 1
ATOM 719 O O . LYS A 1 88 ? -20.212 -3.354 -11.329 1.00 85.94 88 LYS A O 1
ATOM 724 N N . GLU A 1 89 ? -20.849 -3.349 -9.170 1.00 86.94 89 GLU A N 1
ATOM 725 C CA . GLU A 1 89 ? -22.124 -2.642 -9.373 1.00 86.94 89 GLU A CA 1
ATOM 726 C C . GLU A 1 89 ? -21.916 -1.211 -9.896 1.00 86.94 89 GLU A C 1
ATOM 728 O O . GLU A 1 89 ? -22.702 -0.734 -10.709 1.00 86.94 89 GLU A O 1
ATOM 733 N N . LEU A 1 90 ? -20.832 -0.545 -9.484 1.00 81.06 90 LEU A N 1
ATOM 734 C CA . LEU A 1 90 ? -20.474 0.810 -9.923 1.00 81.06 90 LEU A CA 1
ATOM 735 C C . LEU A 1 90 ? -19.879 0.876 -11.350 1.00 81.06 90 LEU A C 1
ATOM 737 O O . LEU A 1 90 ? -19.701 1.969 -11.887 1.00 81.06 90 LEU A O 1
ATOM 741 N N . GLY A 1 91 ? -19.613 -0.265 -11.997 1.00 74.12 91 GLY A N 1
ATOM 742 C CA . GLY A 1 91 ? -19.156 -0.338 -13.390 1.00 74.12 91 GLY A CA 1
ATOM 743 C C . GLY A 1 91 ? -17.664 -0.031 -13.616 1.00 74.12 91 GLY A C 1
ATOM 744 O O . GLY A 1 91 ? -16.870 0.064 -12.690 1.00 74.12 91 GLY A O 1
ATOM 745 N N . GLN A 1 92 ? -17.260 0.093 -14.889 1.00 57.53 92 GLN A N 1
ATOM 746 C CA . GLN A 1 92 ? -15.850 0.139 -15.336 1.00 57.53 92 GLN A CA 1
ATOM 747 C C . GLN A 1 92 ? -15.068 1.410 -14.953 1.00 57.53 92 GLN A C 1
ATOM 749 O O . GLN A 1 92 ? -13.846 1.431 -15.073 1.00 57.53 92 GLN A O 1
ATOM 754 N N . LYS A 1 93 ? -15.747 2.468 -14.504 1.00 57.72 93 LYS A N 1
ATOM 755 C CA . LYS A 1 93 ? -15.132 3.727 -14.059 1.00 57.72 93 LYS A CA 1
ATOM 756 C C . LYS A 1 93 ? -15.206 3.842 -12.540 1.00 57.72 93 LYS A C 1
ATOM 758 O O . LYS A 1 93 ? -15.804 4.777 -12.018 1.00 57.72 93 LYS A O 1
ATOM 763 N N . THR A 1 94 ? -14.625 2.896 -11.812 1.00 60.22 94 THR A N 1
ATOM 764 C CA . THR A 1 94 ? -14.403 3.118 -10.380 1.00 60.22 94 THR A CA 1
ATOM 765 C C . THR A 1 94 ? -13.231 4.087 -10.229 1.00 60.22 94 THR A C 1
ATOM 767 O O . THR A 1 94 ? -12.121 3.719 -10.608 1.00 60.22 94 THR A O 1
ATOM 770 N N . PRO A 1 95 ? -13.427 5.301 -9.682 1.00 68.19 95 PRO A N 1
ATOM 771 C CA . PRO A 1 95 ? -12.338 6.257 -9.483 1.00 68.19 95 PRO A CA 1
ATOM 772 C C . PRO A 1 95 ? -11.455 5.898 -8.278 1.00 68.19 95 PRO A C 1
ATOM 774 O O . PRO A 1 95 ? -10.600 6.690 -7.913 1.00 68.19 95 PRO A O 1
ATOM 777 N N . TYR A 1 96 ? -11.700 4.753 -7.630 1.00 79.06 96 TYR A N 1
ATOM 778 C CA . TYR A 1 96 ? -11.123 4.412 -6.337 1.00 79.06 96 TYR A CA 1
ATOM 779 C C . TYR A 1 96 ? -10.114 3.272 -6.450 1.00 79.06 96 TYR A C 1
ATOM 781 O O . TYR A 1 9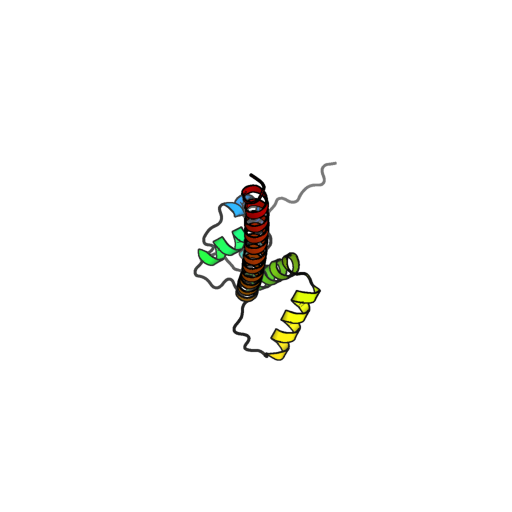6 ? -10.448 2.178 -6.909 1.00 79.06 96 TYR A O 1
ATOM 789 N N . THR A 1 97 ? -8.913 3.520 -5.946 1.00 88.50 97 THR A N 1
ATOM 790 C CA . THR A 1 97 ? -7.858 2.529 -5.715 1.00 88.50 97 THR A CA 1
ATOM 791 C C . THR A 1 97 ? -8.103 1.763 -4.413 1.00 88.50 97 THR A C 1
ATOM 793 O O . THR A 1 97 ? -8.745 2.252 -3.474 1.00 88.50 97 THR A O 1
ATOM 796 N N . TRP A 1 98 ? -7.543 0.556 -4.289 1.00 93.19 98 TRP A N 1
ATOM 797 C CA . TRP A 1 98 ? -7.591 -0.186 -3.023 1.00 93.19 98 TRP A CA 1
ATOM 798 C C . TRP A 1 98 ? -6.901 0.552 -1.880 1.00 93.19 98 TRP A C 1
ATOM 800 O O . TRP A 1 98 ? -7.298 0.387 -0.725 1.00 93.19 98 TRP A O 1
ATOM 810 N N . ARG A 1 99 ? -5.909 1.388 -2.194 1.00 92.25 99 ARG A N 1
ATOM 811 C CA . ARG A 1 99 ? -5.239 2.254 -1.227 1.00 92.25 99 ARG A CA 1
ATOM 812 C C . ARG A 1 99 ? -6.193 3.281 -0.620 1.00 92.25 99 ARG A C 1
ATOM 814 O O . ARG A 1 99 ? -6.244 3.411 0.602 1.00 92.25 99 ARG A O 1
ATOM 821 N N . GLU A 1 100 ? -6.976 3.973 -1.441 1.00 91.81 100 GLU A N 1
ATOM 822 C CA . GLU A 1 100 ? -7.967 4.950 -0.966 1.00 91.81 100 GLU A CA 1
ATOM 823 C C . GLU A 1 100 ? -9.064 4.275 -0.141 1.00 91.81 100 GLU A C 1
ATOM 825 O O . GLU A 1 100 ? -9.420 4.749 0.939 1.00 91.81 100 GLU A O 1
ATOM 830 N N . LEU A 1 101 ? -9.553 3.116 -0.597 1.00 93.31 101 LEU A N 1
ATOM 831 C CA . LEU A 1 101 ? -10.534 2.320 0.147 1.00 93.31 101 LEU A CA 1
ATOM 832 C C . LEU A 1 101 ? -9.992 1.877 1.510 1.00 93.31 101 LEU A C 1
ATOM 834 O O . LEU A 1 101 ? -10.733 1.855 2.498 1.00 93.31 101 LEU A O 1
ATOM 838 N N . PHE A 1 102 ? -8.707 1.527 1.570 1.00 92.94 102 PHE A N 1
ATOM 839 C CA . PHE A 1 102 ? -8.026 1.171 2.807 1.00 92.94 102 PHE A CA 1
ATOM 840 C C . PHE A 1 102 ? -7.934 2.364 3.764 1.00 92.94 102 PHE A C 1
ATOM 842 O O . PHE A 1 102 ? -8.340 2.246 4.923 1.00 92.94 102 PHE A O 1
ATOM 849 N N . ALA A 1 103 ? -7.467 3.518 3.278 1.00 92.06 103 ALA A N 1
ATOM 850 C CA . ALA A 1 103 ? -7.353 4.745 4.065 1.00 92.06 103 ALA A CA 1
ATOM 851 C C . ALA A 1 103 ? -8.711 5.184 4.638 1.00 92.06 103 ALA A C 1
ATOM 853 O O . ALA A 1 103 ? -8.847 5.335 5.853 1.00 92.06 103 ALA A O 1
ATOM 854 N N . ALA A 1 104 ? -9.743 5.257 3.793 1.00 92.50 104 ALA A N 1
ATOM 855 C CA . ALA A 1 104 ? -11.092 5.641 4.205 1.00 92.50 104 ALA A CA 1
ATOM 856 C C . ALA A 1 104 ? -11.694 4.678 5.245 1.00 92.50 104 ALA A C 1
ATOM 858 O O . ALA A 1 104 ? -12.474 5.080 6.113 1.00 92.50 104 ALA A O 1
ATOM 859 N N . LYS A 1 105 ? -11.358 3.382 5.180 1.00 91.88 105 LYS A N 1
ATOM 860 C CA . LYS A 1 105 ? -11.819 2.403 6.172 1.00 91.88 105 LYS A CA 1
ATOM 861 C C . LYS A 1 105 ? -11.124 2.592 7.522 1.00 91.88 105 LYS A C 1
ATOM 863 O O . LYS A 1 105 ? -11.815 2.533 8.541 1.00 91.88 105 LYS A O 1
ATOM 868 N N . LYS A 1 106 ? -9.806 2.831 7.531 1.00 90.94 106 LYS A N 1
ATOM 869 C CA . LYS A 1 106 ? -9.051 3.107 8.764 1.00 90.94 106 LYS A CA 1
ATOM 870 C C . LYS A 1 106 ? -9.519 4.382 9.450 1.00 90.94 106 LYS A C 1
ATOM 872 O O . LYS A 1 106 ? -9.722 4.372 10.658 1.00 90.94 106 LYS A O 1
ATOM 877 N N . GLU A 1 107 ? -9.753 5.442 8.685 1.00 92.94 107 GLU A N 1
ATOM 878 C CA . GLU A 1 107 ? -10.275 6.704 9.215 1.00 92.94 107 GLU A CA 1
ATOM 879 C C . GLU A 1 107 ? -11.629 6.502 9.909 1.00 92.94 107 GLU A C 1
ATOM 881 O O . GLU A 1 107 ? -11.792 6.868 11.070 1.00 92.94 107 GLU A O 1
ATOM 886 N N . LYS A 1 108 ? -12.560 5.779 9.271 1.00 91.50 108 LYS A N 1
ATOM 887 C CA . LYS A 1 108 ? -13.857 5.443 9.883 1.00 91.50 108 LYS A CA 1
ATOM 888 C C . LYS A 1 108 ? -13.744 4.602 11.155 1.00 91.50 108 LYS A C 1
ATOM 890 O O . LYS A 1 108 ? -14.560 4.773 12.055 1.00 91.50 108 LYS A O 1
ATOM 895 N N . GLN A 1 109 ? -12.795 3.666 11.231 1.00 89.75 109 GLN A N 1
ATOM 896 C CA . GLN A 1 109 ? -12.569 2.897 12.462 1.00 89.75 109 GLN A CA 1
ATOM 897 C C . GLN A 1 109 ? -12.058 3.795 13.583 1.00 89.75 109 GLN A C 1
ATOM 899 O O . GLN A 1 109 ? -12.628 3.772 14.671 1.00 89.75 109 GLN A O 1
ATOM 904 N N . LYS A 1 110 ? -11.070 4.642 13.282 1.00 91.44 110 LYS A N 1
ATOM 905 C CA . LYS A 1 110 ? -10.515 5.600 14.236 1.00 91.44 110 LYS A CA 1
ATOM 906 C C . LYS A 1 110 ? -11.584 6.555 14.771 1.00 91.44 110 LYS A C 1
ATOM 908 O O . LYS A 1 110 ? -11.700 6.723 15.976 1.00 91.44 110 LYS A O 1
ATOM 913 N N . GLU A 1 111 ? -12.443 7.099 13.908 1.00 92.62 111 GLU A N 1
ATOM 914 C CA . GLU A 1 111 ? -13.557 7.951 14.346 1.00 92.62 111 GLU A CA 1
ATOM 915 C C . GLU A 1 111 ? -14.527 7.240 15.302 1.00 92.62 111 GLU A C 1
ATOM 917 O O . GLU A 1 111 ? -15.082 7.857 16.214 1.00 92.62 111 GLU A O 1
ATOM 922 N N . VAL A 1 112 ? -14.796 5.952 15.070 1.00 92.94 112 VAL A N 1
ATOM 923 C CA . VAL A 1 112 ? -15.680 5.158 15.932 1.00 92.94 112 VAL A CA 1
ATOM 924 C C . VAL A 1 112 ? -15.003 4.875 17.272 1.00 92.94 112 VAL A C 1
ATOM 926 O O . VAL A 1 112 ? -15.651 5.018 18.308 1.00 92.94 112 VAL A O 1
ATOM 929 N N . GLU A 1 113 ? -13.717 4.531 17.263 1.00 91.00 113 GLU A N 1
ATOM 930 C CA . GLU A 1 113 ? -12.900 4.339 18.467 1.00 91.00 113 GLU A CA 1
ATOM 931 C C . GLU A 1 113 ? -12.827 5.616 19.312 1.00 91.00 113 GLU A C 1
ATOM 933 O O . GLU A 1 113 ? -13.153 5.572 20.499 1.00 91.00 113 GLU A O 1
ATOM 938 N N . ASP A 1 114 ? -12.533 6.763 18.698 1.00 93.19 114 ASP A N 1
ATOM 939 C CA . ASP A 1 114 ? -12.466 8.064 19.373 1.00 93.19 114 ASP A CA 1
ATOM 940 C C . ASP A 1 114 ? -13.818 8.434 20.010 1.00 93.19 114 ASP A C 1
ATOM 942 O O . ASP A 1 114 ? -13.885 8.855 21.168 1.00 93.19 114 ASP A O 1
ATOM 946 N N . LYS A 1 115 ? -14.934 8.197 19.303 1.00 94.19 115 LYS A N 1
ATOM 947 C CA . LYS A 1 115 ? -16.291 8.411 19.846 1.00 94.19 115 LYS A CA 1
ATOM 948 C C . LYS A 1 115 ? -16.610 7.479 21.014 1.00 94.19 115 LYS A C 1
ATOM 950 O O . LYS A 1 115 ? -17.342 7.869 21.926 1.00 94.19 115 LYS A O 1
ATOM 955 N N . MET A 1 116 ? -16.131 6.237 20.986 1.00 91.06 116 MET A N 1
ATOM 956 C CA . MET A 1 116 ? -16.316 5.302 22.098 1.00 91.06 116 MET A CA 1
ATOM 957 C C . MET A 1 116 ? -15.481 5.711 23.311 1.00 91.06 116 MET A C 1
ATOM 959 O O . MET A 1 116 ? -15.998 5.691 24.430 1.00 91.06 116 MET A O 1
ATOM 963 N N . LEU A 1 117 ? -14.238 6.143 23.092 1.00 92.38 117 LEU A N 1
ATOM 964 C CA . LEU A 1 117 ? -13.349 6.629 24.142 1.00 92.38 117 LEU A CA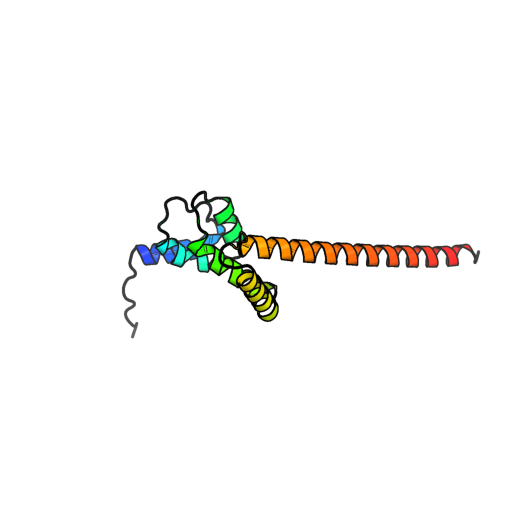 1
ATOM 965 C C . LEU A 1 117 ? -13.905 7.887 24.822 1.00 92.38 117 LEU A C 1
ATOM 967 O O . LEU A 1 117 ? -13.909 7.969 26.051 1.00 92.38 117 LEU A O 1
ATOM 971 N N . ASP A 1 118 ? -14.450 8.829 24.049 1.00 93.25 118 ASP A N 1
ATOM 972 C CA . ASP A 1 118 ? -15.115 10.027 24.578 1.00 93.25 118 ASP A CA 1
ATOM 973 C C . ASP A 1 118 ? -16.328 9.663 25.450 1.00 93.25 118 ASP A C 1
ATOM 975 O O . ASP A 1 118 ? -16.463 10.135 26.582 1.00 93.25 118 ASP A O 1
ATOM 979 N N . LYS A 1 119 ? -17.181 8.740 24.980 1.00 93.00 119 LYS A N 1
ATOM 980 C CA . LYS A 1 119 ? -18.321 8.239 25.769 1.00 93.00 119 LYS A CA 1
ATOM 981 C C . LYS A 1 119 ? -17.878 7.572 27.069 1.00 93.00 119 LYS A C 1
ATOM 983 O O . LYS A 1 119 ? -18.515 7.780 28.101 1.00 93.00 119 LYS A O 1
ATOM 988 N N . PHE A 1 120 ? -16.819 6.766 27.028 1.00 91.81 120 PHE A N 1
ATOM 989 C CA . PHE A 1 120 ? -16.290 6.091 28.211 1.00 91.81 120 PHE A CA 1
ATOM 990 C C . PHE A 1 120 ? -15.717 7.093 29.221 1.00 91.81 120 PHE A C 1
ATOM 992 O O . PHE A 1 120 ? -16.063 7.054 30.400 1.00 91.81 120 PHE A O 1
ATOM 999 N N . THR A 1 121 ? -14.925 8.052 28.741 1.00 91.94 121 THR A N 1
ATOM 1000 C CA . THR A 1 121 ? -14.325 9.112 29.564 1.00 91.94 121 THR A CA 1
ATOM 1001 C C . THR A 1 121 ? -15.396 9.954 30.256 1.00 91.94 121 THR A C 1
ATOM 1003 O O . THR A 1 121 ? -15.306 10.191 31.461 1.00 91.94 121 THR A O 1
ATOM 1006 N N . LYS A 1 122 ? -16.458 10.338 29.534 1.00 92.12 122 LYS A N 1
ATOM 1007 C CA . LYS A 1 122 ? -17.599 11.077 30.100 1.00 92.12 122 LYS A CA 1
ATOM 1008 C C . LYS A 1 122 ? -18.315 10.298 31.203 1.00 92.12 122 LYS A C 1
ATOM 1010 O O . LYS A 1 122 ? -18.628 10.875 32.240 1.00 92.12 122 LYS A O 1
ATOM 1015 N N . LYS A 1 123 ? -18.547 8.992 31.014 1.00 89.62 123 LYS A N 1
ATOM 1016 C CA . LYS A 1 123 ? -19.161 8.138 32.047 1.00 89.62 123 LYS A CA 1
ATOM 1017 C C . LYS A 1 123 ? -18.297 8.049 33.302 1.00 89.62 123 LYS A C 1
ATOM 1019 O O . LYS A 1 123 ? -18.802 8.265 34.395 1.00 89.62 123 LYS A O 1
ATOM 1024 N N . PHE A 1 124 ? -16.997 7.814 33.142 1.00 86.50 124 PHE A N 1
ATOM 1025 C CA . PHE A 1 124 ? -16.073 7.718 34.271 1.00 86.50 124 PHE A CA 1
ATOM 1026 C C . PHE A 1 124 ? -15.967 9.032 35.061 1.00 86.50 124 PHE A C 1
ATOM 1028 O O . PHE A 1 124 ? -15.925 9.028 36.291 1.00 86.50 124 PHE A O 1
ATOM 1035 N N . GLN A 1 125 ? -15.957 10.174 34.368 1.00 88.25 125 GLN A N 1
ATOM 1036 C CA . GLN A 1 125 ? -15.990 11.487 35.016 1.00 88.25 125 GLN A CA 1
ATOM 1037 C C . GLN A 1 125 ? -17.302 11.714 35.779 1.00 88.25 125 GLN A C 1
ATOM 1039 O O . GLN A 1 125 ? -17.260 12.201 36.908 1.00 88.25 125 GLN A O 1
ATOM 1044 N N . ALA A 1 126 ? -18.446 11.324 35.206 1.00 87.12 126 ALA A N 1
ATOM 1045 C CA . ALA A 1 126 ? -19.745 11.421 35.870 1.00 87.12 126 ALA A CA 1
ATOM 1046 C C . ALA A 1 126 ? -19.828 10.536 37.129 1.00 87.12 126 ALA A C 1
ATOM 1048 O O . ALA A 1 126 ? -20.304 10.994 38.165 1.00 87.12 126 ALA A O 1
ATOM 1049 N N . GLU A 1 127 ? -19.312 9.304 37.075 1.00 80.00 127 GLU A N 1
ATOM 1050 C CA . GLU A 1 127 ? -19.254 8.392 38.229 1.00 80.00 127 GLU A CA 1
ATOM 1051 C C . GLU A 1 127 ? -18.328 8.915 39.337 1.00 80.00 127 GLU A C 1
ATOM 1053 O O . GLU A 1 127 ? -18.687 8.880 40.514 1.00 80.00 127 GLU A O 1
ATOM 1058 N N . ARG A 1 128 ? -17.158 9.469 38.980 1.00 76.38 128 ARG A N 1
ATOM 1059 C CA . ARG A 1 128 ? -16.265 10.111 39.959 1.00 76.38 128 ARG A CA 1
ATOM 1060 C C . ARG A 1 128 ? -16.909 11.324 40.613 1.00 76.38 128 ARG A C 1
ATOM 1062 O O . ARG A 1 128 ? -16.820 11.434 41.830 1.00 76.38 128 ARG A O 1
ATOM 1069 N N . ALA A 1 129 ? -17.554 12.193 39.832 1.00 74.25 129 ALA A N 1
ATOM 1070 C CA . ALA A 1 129 ? -18.251 13.368 40.348 1.00 74.25 129 ALA A CA 1
ATOM 1071 C C . ALA A 1 129 ? -19.403 12.983 41.293 1.00 74.25 129 ALA A C 1
ATOM 1073 O O . ALA A 1 129 ? -19.547 13.583 42.357 1.00 74.25 129 ALA A O 1
ATOM 1074 N N . GLY A 1 130 ? -20.171 11.942 40.947 1.00 68.75 130 GLY A N 1
ATOM 1075 C CA . GLY A 1 130 ? -21.227 11.399 41.804 1.00 68.75 130 GLY A CA 1
ATOM 1076 C C . GLY A 1 130 ? -20.697 10.847 43.131 1.00 68.75 130 GLY A C 1
ATOM 1077 O O . GLY A 1 130 ? -21.248 11.162 44.183 1.00 68.75 130 GLY A O 1
ATOM 1078 N N . ASN A 1 131 ? -19.584 10.105 43.112 1.00 62.25 131 ASN A N 1
ATOM 1079 C CA . ASN A 1 131 ? -18.967 9.577 44.334 1.00 62.25 131 ASN A CA 1
ATOM 1080 C C . ASN A 1 131 ? -18.354 10.662 45.230 1.00 62.25 131 ASN A C 1
ATOM 1082 O O . ASN A 1 131 ? -18.452 10.554 46.450 1.00 62.25 131 ASN A O 1
ATOM 1086 N N . SER A 1 132 ? -17.745 11.709 44.664 1.00 59.00 132 SER A N 1
ATOM 1087 C CA . SER A 1 132 ? -17.200 12.812 45.468 1.00 59.00 132 SER A CA 1
ATOM 1088 C C . SER A 1 132 ? -18.283 13.625 46.177 1.00 59.00 132 SER A C 1
ATOM 1090 O O . SER A 1 132 ? -18.020 14.112 47.270 1.00 59.00 132 SER A O 1
ATOM 1092 N N . ASN A 1 133 ? -19.494 13.725 45.616 1.00 57.28 133 ASN A N 1
ATOM 1093 C CA . ASN A 1 133 ? -20.604 14.447 46.246 1.00 57.28 133 ASN A CA 1
ATOM 1094 C C . ASN A 1 133 ? -21.157 13.713 47.484 1.00 57.28 133 ASN A C 1
ATOM 1096 O O . ASN A 1 133 ? -21.486 14.361 48.470 1.00 57.28 133 ASN A O 1
ATOM 1100 N N . ILE A 1 134 ? -21.167 12.373 47.489 1.00 57.41 134 ILE A N 1
ATOM 1101 C CA . ILE A 1 134 ? -21.641 11.566 48.633 1.00 57.41 134 ILE A CA 1
ATOM 1102 C C . ILE A 1 134 ? -20.725 11.726 49.861 1.00 57.41 134 ILE A C 1
ATOM 1104 O O . ILE A 1 134 ? -21.185 11.684 50.997 1.00 57.41 134 ILE A O 1
ATOM 1108 N N . THR A 1 135 ? -19.425 11.945 49.654 1.00 50.03 135 THR A N 1
ATOM 1109 C CA . THR A 1 135 ? -18.457 12.120 50.751 1.00 50.03 135 THR A CA 1
ATOM 1110 C C . THR A 1 135 ? -18.475 13.497 51.418 1.00 50.03 135 THR A C 1
ATOM 1112 O O . THR A 1 135 ? -17.925 13.621 52.508 1.00 50.03 135 THR A O 1
ATOM 1115 N N . VAL A 1 136 ? -19.077 14.527 50.808 1.00 54.50 136 VAL A N 1
ATOM 1116 C CA . VAL A 1 136 ? -19.133 15.879 51.411 1.00 54.50 136 VAL A CA 1
ATOM 1117 C C . VAL A 1 136 ? -20.388 16.076 52.269 1.00 54.50 136 VAL A C 1
ATOM 1119 O O . VAL A 1 136 ? -20.371 16.899 53.173 1.00 54.50 136 VAL A O 1
ATOM 1122 N N . GLU A 1 137 ? -21.455 15.307 52.036 1.00 51.28 137 GLU A N 1
ATOM 1123 C CA . GLU A 1 137 ? -22.730 15.428 52.768 1.00 51.28 137 GLU A CA 1
ATOM 1124 C C . GLU A 1 137 ? -22.781 14.644 54.098 1.00 51.28 137 GLU A C 1
ATOM 1126 O O . GLU A 1 137 ? -23.785 14.697 54.802 1.00 51.28 137 GLU A O 1
ATOM 1131 N N . LEU A 1 138 ? -21.714 13.922 54.462 1.00 50.19 138 LEU A N 1
ATOM 1132 C CA . LEU A 1 138 ? -21.647 13.086 55.674 1.00 50.19 138 LEU A CA 1
ATOM 1133 C C . LEU A 1 138 ? -20.755 13.653 56.800 1.00 50.19 138 LEU A C 1
ATOM 1135 O O . LEU A 1 138 ? -20.470 12.920 57.748 1.00 50.19 138 LEU A O 1
ATOM 1139 N N . ASN A 1 139 ? -20.334 14.923 56.724 1.00 40.28 139 ASN A N 1
ATOM 1140 C CA . ASN A 1 139 ? -19.534 15.599 57.762 1.00 40.28 139 ASN A CA 1
ATOM 1141 C C . ASN A 1 139 ? -20.262 16.789 58.389 1.00 40.28 139 ASN A C 1
ATOM 1143 O O . ASN A 1 139 ? -20.810 17.610 57.621 1.00 40.28 139 ASN A O 1
#